Protein AF-A0A530AHG4-F1 (afdb_monomer_lite)

Radius of gyration: 16.3 Å; chains: 1; bounding box: 35×21×44 Å

Foldseek 3Di:
DVCVLVPVDDDDDFQLVCVVRPVDDDDPPDDDDADDDDDDDDPVCVVPPVVVVVVVVVVVVCVVVVVSGD

Secondary structure (DSSP, 8-state):
-HHHHTTS------HHHHTT-TT----TTS------------GGGTT-HHHHHHHHHHHHHHHHTGGG--

pLDDT: mean 94.91, std 2.85, range [84.69, 98.44]

Sequence (70 aa):
AEAVRSGAGIGILHTFVAHSMPELVPVDIVAPIRRAYWLVYHESVRPLRRVQLVANFITKAVEREKGLFV

Structure (mmCIF, N/CA/C/O backbone):
data_AF-A0A530AHG4-F1
#
_entry.id   AF-A0A530AHG4-F1
#
loop_
_atom_site.group_PDB
_atom_site.id
_atom_site.type_symbol
_atom_site.label_atom_id
_atom_site.label_alt_id
_atom_site.label_comp_id
_atom_site.label_asym_id
_atom_site.label_entity_id
_atom_site.label_seq_id
_atom_site.pdbx_PDB_ins_code
_atom_site.Cartn_x
_atom_site.Cartn_y
_atom_site.Cartn_z
_atom_site.occupancy
_atom_site.B_iso_or_equiv
_atom_site.auth_seq_id
_atom_site.auth_comp_id
_atom_site.auth_asym_id
_atom_site.auth_atom_id
_atom_site.pdbx_PDB_model_num
ATOM 1 N N . ALA A 1 1 ? 2.595 7.088 -11.945 1.00 91.19 1 ALA A N 1
ATOM 2 C CA . ALA A 1 1 ? 2.591 5.936 -12.866 1.00 91.19 1 ALA A CA 1
ATOM 3 C C . ALA A 1 1 ? 2.165 6.341 -14.276 1.00 91.19 1 ALA A C 1
ATOM 5 O O . ALA A 1 1 ? 2.850 5.944 -15.202 1.00 91.19 1 ALA A O 1
ATOM 6 N N . GLU A 1 2 ? 1.137 7.186 -14.451 1.00 95.94 2 GLU A N 1
ATOM 7 C CA . GLU A 1 2 ? 0.617 7.541 -15.787 1.00 95.94 2 GLU A CA 1
ATOM 8 C C . GLU A 1 2 ? 1.666 8.082 -16.774 1.00 95.94 2 GLU A C 1
ATOM 10 O O . GLU A 1 2 ? 1.696 7.648 -17.911 1.00 95.94 2 GLU A O 1
ATOM 15 N N . ALA A 1 3 ? 2.599 8.942 -16.349 1.00 96.81 3 ALA A N 1
ATOM 16 C CA . ALA A 1 3 ? 3.669 9.408 -17.242 1.00 96.81 3 ALA A CA 1
ATOM 17 C C . ALA A 1 3 ? 4.534 8.253 -17.796 1.00 96.81 3 ALA A C 1
ATOM 19 O O . ALA A 1 3 ? 4.844 8.228 -18.983 1.00 96.81 3 ALA A O 1
ATOM 20 N N . VAL A 1 4 ? 4.882 7.277 -16.950 1.00 96.94 4 VAL A N 1
ATOM 21 C CA . VAL A 1 4 ? 5.637 6.073 -17.351 1.00 96.94 4 VAL A CA 1
ATOM 22 C C . VAL A 1 4 ? 4.784 5.206 -18.277 1.00 96.94 4 VAL A C 1
ATOM 24 O O . VAL A 1 4 ? 5.245 4.791 -19.334 1.00 96.94 4 VAL A O 1
ATOM 27 N N . ARG A 1 5 ? 3.516 4.999 -17.911 1.00 96.38 5 ARG A N 1
ATOM 28 C CA . ARG A 1 5 ? 2.535 4.234 -18.688 1.00 96.38 5 ARG A CA 1
ATOM 29 C C . ARG A 1 5 ? 2.315 4.807 -20.092 1.00 96.38 5 ARG A C 1
ATOM 31 O O . ARG A 1 5 ? 2.237 4.050 -21.050 1.00 96.38 5 ARG A O 1
ATOM 38 N N . SER A 1 6 ? 2.302 6.131 -20.223 1.00 96.50 6 SER A N 1
ATOM 39 C CA . SER A 1 6 ? 2.176 6.849 -21.498 1.00 96.50 6 SER A CA 1
ATOM 40 C C . SER A 1 6 ? 3.491 6.977 -22.278 1.00 96.50 6 SER A C 1
ATOM 42 O O . SER A 1 6 ? 3.538 7.697 -23.272 1.00 96.50 6 SER A O 1
ATOM 44 N N . GLY A 1 7 ? 4.570 6.317 -21.845 1.00 95.75 7 GLY A N 1
ATOM 45 C CA . GLY A 1 7 ? 5.835 6.268 -22.581 1.00 95.75 7 GLY A CA 1
ATOM 46 C C . GLY A 1 7 ? 6.758 7.475 -22.388 1.00 95.75 7 GLY A C 1
ATOM 47 O O . GLY A 1 7 ? 7.685 7.653 -23.172 1.00 95.75 7 GLY A O 1
ATOM 48 N N . ALA A 1 8 ? 6.566 8.292 -21.346 1.00 97.06 8 ALA A N 1
ATOM 49 C CA . ALA A 1 8 ? 7.449 9.434 -21.069 1.00 97.06 8 ALA A CA 1
ATOM 50 C C . ALA A 1 8 ? 8.845 9.031 -20.541 1.00 97.06 8 ALA A C 1
ATOM 52 O O . ALA A 1 8 ? 9.701 9.894 -20.355 1.00 97.06 8 AL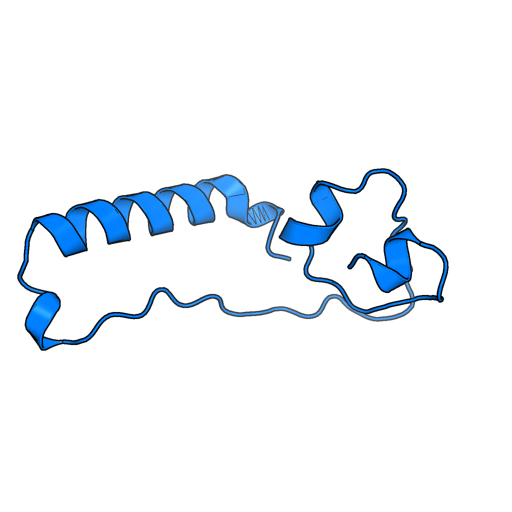A A O 1
ATOM 53 N N . GLY A 1 9 ? 9.078 7.740 -20.276 1.00 95.38 9 GLY A N 1
ATOM 54 C CA . GLY A 1 9 ? 10.359 7.197 -19.823 1.00 95.38 9 GLY A CA 1
ATOM 55 C C . GLY A 1 9 ? 10.214 6.162 -18.706 1.00 95.38 9 GLY A C 1
ATOM 56 O O . GLY A 1 9 ? 9.136 5.614 -18.485 1.00 95.38 9 GLY A O 1
ATOM 57 N N . ILE A 1 10 ? 11.315 5.906 -17.992 1.00 95.44 10 ILE A N 1
ATOM 58 C CA . ILE A 1 10 ? 11.388 4.982 -16.845 1.00 95.44 10 ILE A CA 1
ATOM 59 C C . ILE A 1 10 ? 11.104 5.754 -15.549 1.00 95.44 10 ILE A C 1
ATOM 61 O O . ILE A 1 10 ? 11.519 6.902 -15.401 1.00 95.44 10 ILE A O 1
ATOM 65 N N . GLY A 1 11 ? 10.431 5.125 -14.581 1.00 94.38 11 GLY A N 1
ATOM 66 C CA . GLY A 1 11 ? 10.200 5.722 -13.266 1.00 94.38 11 GLY A CA 1
ATOM 67 C C . GLY A 1 11 ? 10.184 4.700 -12.136 1.00 94.38 11 GLY A C 1
ATOM 68 O O . GLY A 1 11 ? 9.871 3.530 -12.339 1.00 94.38 11 GLY A O 1
ATOM 69 N N . ILE A 1 12 ? 10.495 5.164 -10.924 1.00 94.06 12 ILE A N 1
ATOM 70 C CA . ILE A 1 12 ? 10.346 4.376 -9.698 1.00 94.06 12 ILE A CA 1
ATOM 71 C C . ILE A 1 12 ? 8.882 4.462 -9.276 1.00 94.06 12 ILE A C 1
ATOM 73 O O . ILE A 1 12 ? 8.381 5.538 -8.944 1.00 94.06 12 ILE A O 1
ATOM 77 N N . LEU A 1 13 ? 8.192 3.329 -9.306 1.00 94.62 13 LEU A N 1
ATOM 78 C CA . LEU A 1 13 ? 6.776 3.231 -8.983 1.00 94.62 13 LEU A CA 1
ATOM 79 C C . LEU A 1 13 ? 6.579 2.321 -7.778 1.00 94.62 13 LEU A C 1
ATOM 81 O O . LEU A 1 13 ? 7.356 1.400 -7.542 1.00 94.62 13 LEU A O 1
ATOM 85 N N . HIS A 1 14 ? 5.505 2.564 -7.034 1.00 94.56 14 HIS A N 1
ATOM 86 C CA . HIS A 1 14 ? 5.056 1.603 -6.042 1.00 94.56 14 HIS A CA 1
ATOM 87 C C . HIS A 1 14 ? 4.545 0.344 -6.747 1.00 94.56 14 HIS A C 1
ATOM 89 O O . HIS A 1 14 ? 3.709 0.431 -7.650 1.00 94.56 14 HIS A O 1
ATOM 95 N N . THR A 1 15 ? 5.021 -0.815 -6.306 1.00 94.00 15 THR A N 1
ATOM 96 C CA . THR A 1 15 ? 4.689 -2.139 -6.849 1.00 94.00 15 THR A CA 1
ATOM 97 C C . THR A 1 15 ? 3.181 -2.397 -6.864 1.00 94.00 15 THR A C 1
ATOM 99 O O . THR A 1 15 ? 2.647 -2.795 -7.895 1.00 94.00 15 THR A O 1
ATOM 102 N N . PHE A 1 16 ? 2.460 -2.025 -5.802 1.00 94.25 16 PHE A N 1
ATOM 103 C CA . PHE A 1 16 ? 0.999 -2.169 -5.738 1.00 94.25 16 PHE A CA 1
ATOM 104 C C . PHE A 1 16 ? 0.239 -1.291 -6.750 1.00 94.25 16 PHE A C 1
ATOM 106 O O . PHE A 1 16 ? -0.885 -1.621 -7.116 1.00 94.25 16 PHE A O 1
ATOM 113 N N . VAL A 1 17 ? 0.829 -0.178 -7.211 1.00 94.69 17 VAL A N 1
ATOM 114 C CA . VAL A 1 17 ? 0.250 0.660 -8.278 1.00 94.69 17 VAL A CA 1
ATOM 115 C C . VAL A 1 17 ? 0.582 0.077 -9.644 1.00 94.69 17 VAL A C 1
ATOM 117 O O . VAL A 1 17 ? -0.286 0.001 -10.503 1.00 94.69 17 VAL A O 1
ATOM 120 N N . ALA A 1 18 ? 1.837 -0.325 -9.852 1.00 95.19 18 ALA A N 1
ATOM 121 C CA . ALA A 1 18 ? 2.284 -0.882 -11.125 1.00 95.19 18 ALA A CA 1
ATOM 122 C C . ALA A 1 18 ? 1.631 -2.241 -11.430 1.00 95.19 18 ALA A C 1
ATOM 124 O O . ALA A 1 18 ? 1.435 -2.568 -12.593 1.00 95.19 18 ALA A O 1
ATOM 125 N N . HIS A 1 19 ? 1.236 -3.001 -10.404 1.00 93.81 19 HIS A N 1
ATOM 126 C CA . HIS A 1 19 ? 0.585 -4.304 -10.552 1.00 93.81 19 HIS A CA 1
ATOM 127 C C . HIS A 1 19 ? -0.699 -4.268 -11.402 1.00 93.81 19 HIS A C 1
ATOM 129 O O . HIS A 1 19 ? -1.019 -5.255 -12.058 1.00 93.81 19 HIS A O 1
ATOM 135 N N . SER A 1 20 ? -1.426 -3.145 -11.428 1.00 94.69 20 SER A N 1
ATOM 136 C CA . SER A 1 20 ? -2.637 -2.990 -12.249 1.00 94.69 20 SER A CA 1
ATOM 137 C C . SER A 1 20 ? -2.368 -2.518 -13.685 1.00 94.69 20 SER A C 1
ATOM 139 O O . SER A 1 20 ? -3.317 -2.300 -14.436 1.00 94.69 20 SER A O 1
ATOM 141 N N . MET A 1 21 ? -1.099 -2.352 -14.067 1.00 96.31 21 MET A N 1
ATOM 142 C CA . MET A 1 21 ? -0.664 -1.822 -15.362 1.00 96.31 21 MET A CA 1
ATOM 143 C C . MET A 1 21 ? 0.192 -2.879 -16.083 1.00 96.31 21 MET A C 1
ATOM 145 O O . MET A 1 21 ? 1.422 -2.808 -16.019 1.00 96.31 21 MET A O 1
ATOM 149 N N . PRO A 1 22 ? -0.427 -3.894 -16.722 1.00 94.31 22 PRO A N 1
ATOM 150 C CA . PRO A 1 22 ? 0.281 -5.026 -17.335 1.00 94.31 22 PRO A CA 1
ATOM 151 C C . PRO A 1 22 ? 1.247 -4.633 -18.466 1.00 94.31 22 PRO A C 1
ATOM 153 O O . PRO A 1 22 ? 2.120 -5.414 -18.829 1.00 94.31 22 PRO A O 1
ATOM 156 N N . GLU A 1 23 ? 1.096 -3.436 -19.029 1.00 94.56 23 GLU A N 1
ATOM 157 C CA . GLU A 1 23 ? 1.993 -2.846 -20.022 1.00 94.56 23 GLU A CA 1
ATOM 158 C C . GLU A 1 23 ? 3.328 -2.359 -19.436 1.00 94.56 23 GLU A C 1
ATOM 160 O O . GLU A 1 23 ? 4.270 -2.099 -20.186 1.00 94.56 23 GLU A O 1
ATOM 165 N N . LEU A 1 24 ? 3.430 -2.221 -18.111 1.00 95.94 24 LEU A N 1
ATOM 166 C CA . LEU A 1 24 ? 4.672 -1.840 -17.451 1.00 95.94 24 LEU A CA 1
ATOM 167 C C . LEU A 1 24 ? 5.557 -3.063 -17.227 1.00 95.94 24 LEU A C 1
ATOM 169 O O . LEU A 1 24 ? 5.129 -4.076 -16.679 1.00 95.94 24 LEU A O 1
ATOM 173 N N . VAL A 1 25 ? 6.832 -2.929 -17.587 1.00 94.06 25 VAL A N 1
ATOM 174 C CA . VAL A 1 25 ? 7.844 -3.970 -17.387 1.00 94.06 25 VAL A CA 1
ATOM 175 C C . VAL A 1 25 ? 8.845 -3.547 -16.304 1.00 94.06 25 VAL A C 1
ATOM 177 O O . VAL A 1 25 ? 9.315 -2.405 -16.323 1.00 94.06 25 VAL A O 1
ATOM 180 N N . PRO A 1 26 ? 9.189 -4.425 -15.343 1.00 93.12 26 PRO A N 1
ATOM 181 C CA . PRO A 1 26 ? 10.236 -4.139 -14.368 1.00 93.12 26 PRO A CA 1
ATOM 182 C C . PRO A 1 26 ? 11.605 -3.969 -15.039 1.00 93.12 26 PRO A C 1
ATOM 184 O O . PRO A 1 26 ? 11.964 -4.738 -15.928 1.00 93.12 26 PRO A O 1
ATOM 187 N N . VAL A 1 27 ? 12.388 -2.991 -14.575 1.00 93.50 27 VAL A N 1
ATOM 188 C CA . VAL A 1 27 ? 13.772 -2.768 -15.022 1.00 93.50 27 VAL A CA 1
ATOM 189 C C . VAL A 1 27 ? 14.723 -3.145 -13.888 1.00 93.50 27 VAL A C 1
ATOM 191 O O . VAL A 1 27 ? 14.787 -2.449 -12.874 1.00 93.50 27 VAL A O 1
ATOM 194 N N . ASP A 1 28 ? 15.466 -4.238 -14.059 1.00 91.00 28 ASP A N 1
ATOM 195 C CA . ASP A 1 28 ? 16.383 -4.782 -13.047 1.00 91.00 28 ASP A CA 1
ATOM 196 C C . ASP A 1 28 ? 17.750 -4.077 -13.078 1.00 91.00 28 ASP A C 1
ATOM 198 O O . ASP A 1 28 ? 18.764 -4.631 -13.497 1.00 91.00 28 ASP A O 1
ATOM 202 N N . ILE A 1 29 ? 17.754 -2.792 -12.715 1.00 92.50 29 ILE A N 1
ATOM 203 C CA . ILE A 1 29 ? 18.970 -1.959 -12.668 1.00 92.50 29 ILE A CA 1
ATOM 204 C C . ILE A 1 29 ? 19.301 -1.461 -11.257 1.00 92.50 29 ILE A C 1
ATOM 206 O O . ILE A 1 29 ? 20.414 -1.008 -10.997 1.00 92.50 29 ILE A O 1
ATOM 210 N N . VAL A 1 30 ? 18.342 -1.545 -10.333 1.00 88.94 30 VAL A N 1
ATOM 211 C CA . VAL A 1 30 ? 18.490 -1.133 -8.934 1.00 88.94 30 VAL A CA 1
ATOM 212 C C . VAL A 1 30 ? 17.777 -2.115 -8.015 1.00 88.94 30 VAL A C 1
ATOM 214 O O . VAL A 1 30 ? 16.729 -2.658 -8.358 1.00 88.94 30 VAL A O 1
ATOM 217 N N . ALA A 1 31 ? 18.328 -2.305 -6.816 1.00 89.81 31 ALA A N 1
ATOM 218 C CA . ALA A 1 31 ? 17.691 -3.126 -5.797 1.00 89.81 31 ALA A CA 1
ATOM 219 C C . ALA A 1 31 ? 16.296 -2.573 -5.418 1.00 89.81 31 ALA A C 1
ATOM 221 O O . ALA A 1 31 ? 16.116 -1.348 -5.383 1.00 89.81 31 ALA A O 1
ATOM 222 N N . PRO A 1 32 ? 15.324 -3.443 -5.073 1.00 87.94 32 PRO A N 1
ATOM 223 C CA . PRO A 1 32 ? 13.994 -3.014 -4.657 1.00 87.94 32 PRO A CA 1
ATOM 224 C C . PRO A 1 32 ? 14.036 -2.080 -3.453 1.00 87.94 32 PRO A C 1
ATOM 226 O O . PRO A 1 32 ? 14.763 -2.302 -2.478 1.00 87.94 32 PRO A O 1
ATOM 229 N N . ILE A 1 33 ? 13.205 -1.044 -3.505 1.00 90.62 33 ILE A N 1
ATOM 230 C CA . ILE A 1 33 ? 13.140 -0.053 -2.447 1.00 90.62 33 ILE A CA 1
ATOM 231 C C . ILE A 1 33 ? 12.002 -0.396 -1.486 1.00 90.62 33 ILE A C 1
ATOM 233 O O . ILE A 1 33 ? 10.839 -0.104 -1.754 1.00 90.62 33 ILE A O 1
ATOM 237 N N . ARG A 1 34 ? 12.359 -0.902 -0.303 1.00 89.62 34 ARG A N 1
ATOM 238 C CA . ARG A 1 34 ? 11.377 -1.216 0.738 1.00 89.62 34 ARG A CA 1
ATOM 239 C C . ARG A 1 34 ? 10.772 0.053 1.343 1.00 89.62 34 ARG A C 1
ATOM 241 O O . ARG A 1 34 ? 11.471 1.029 1.641 1.00 89.62 34 ARG A O 1
ATOM 248 N N . ARG A 1 35 ? 9.455 0.033 1.541 1.00 89.94 35 ARG A N 1
ATOM 249 C CA . ARG A 1 35 ? 8.670 1.131 2.123 1.00 89.94 35 ARG A CA 1
ATOM 250 C C . ARG A 1 35 ? 7.834 0.630 3.291 1.00 89.94 35 ARG A C 1
ATOM 252 O O . ARG A 1 35 ? 7.385 -0.509 3.293 1.00 89.94 35 ARG A O 1
ATOM 259 N N . ALA A 1 36 ? 7.604 1.510 4.259 1.00 91.50 36 ALA A N 1
ATOM 260 C CA . ALA A 1 36 ? 6.608 1.304 5.301 1.00 91.50 36 ALA A CA 1
ATOM 261 C C . ALA A 1 36 ? 5.343 2.096 4.946 1.00 91.50 36 ALA A C 1
ATOM 263 O O . ALA A 1 36 ? 5.431 3.279 4.609 1.00 91.50 36 ALA A O 1
ATOM 264 N N . TYR A 1 37 ? 4.183 1.449 5.039 1.00 93.12 37 TYR A N 1
ATOM 265 C CA . TYR A 1 37 ? 2.878 2.075 4.842 1.00 93.12 37 TYR A CA 1
ATOM 266 C C . TYR A 1 37 ? 2.172 2.164 6.188 1.00 93.12 37 TYR A C 1
ATOM 268 O O . TYR A 1 37 ? 2.040 1.166 6.893 1.00 93.12 37 TYR A O 1
ATOM 276 N N . TRP A 1 38 ? 1.730 3.366 6.545 1.00 95.31 38 TRP A N 1
ATOM 277 C CA . TRP A 1 38 ? 1.141 3.644 7.849 1.00 95.31 38 TRP A CA 1
ATOM 278 C C . TRP A 1 38 ? -0.315 4.049 7.687 1.00 95.31 38 TRP A C 1
ATOM 280 O O . TRP A 1 38 ? -0.631 4.964 6.927 1.00 95.31 38 TRP A O 1
ATOM 290 N N . LEU A 1 39 ? -1.197 3.399 8.442 1.00 96.31 39 LEU A N 1
ATOM 291 C CA . LEU A 1 39 ? -2.551 3.888 8.641 1.00 96.31 39 LEU A CA 1
ATOM 292 C C . LEU A 1 39 ? -2.556 4.825 9.850 1.00 96.31 39 LEU A C 1
ATOM 294 O O . LEU A 1 39 ? -2.297 4.394 10.972 1.00 96.31 39 LEU A O 1
ATOM 298 N N . VAL A 1 40 ? -2.844 6.103 9.612 1.00 96.94 40 VAL A N 1
ATOM 299 C CA . VAL A 1 40 ? -2.759 7.156 10.630 1.00 96.94 40 VAL A CA 1
ATOM 300 C C . VAL A 1 40 ? -4.152 7.668 10.978 1.00 96.94 40 VAL A C 1
ATOM 302 O O . VAL A 1 40 ? -4.969 7.944 10.102 1.00 96.94 40 VAL A O 1
ATOM 305 N N . TYR A 1 41 ? -4.414 7.822 12.272 1.00 96.50 41 TYR A N 1
ATOM 306 C CA . TYR A 1 41 ? -5.586 8.497 12.818 1.00 96.50 41 TYR A CA 1
ATOM 307 C C . TYR A 1 41 ? -5.195 9.201 14.121 1.00 96.50 41 TYR A C 1
ATOM 309 O O . TYR A 1 41 ? -4.211 8.838 14.762 1.00 96.50 41 TYR A O 1
ATOM 317 N N . HIS A 1 42 ? -5.947 10.232 14.507 1.00 97.19 42 HIS A N 1
ATOM 318 C CA . HIS A 1 42 ? -5.666 10.986 15.728 1.00 97.19 42 HIS A CA 1
ATOM 319 C C . HIS A 1 42 ? -5.937 10.138 16.985 1.00 97.19 42 HIS A C 1
ATOM 321 O O . HIS A 1 42 ? -6.921 9.398 17.032 1.00 97.19 42 HIS A O 1
ATOM 327 N N . GLU A 1 43 ? -5.123 10.276 18.036 1.00 96.62 43 GLU A N 1
ATOM 328 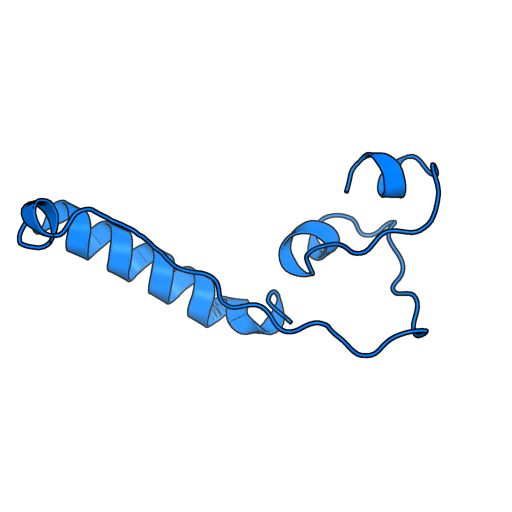C CA . GLU A 1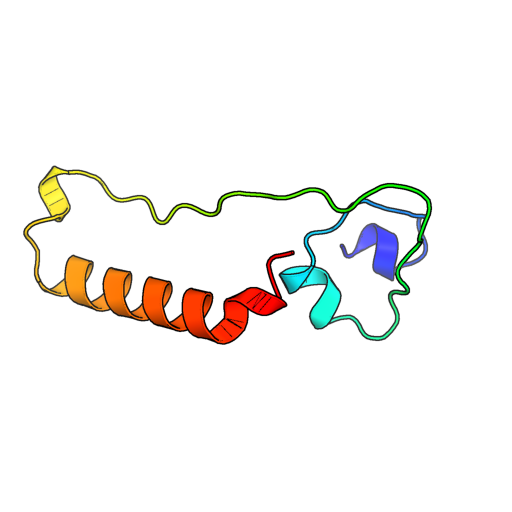 43 ? -5.255 9.446 19.249 1.00 96.62 43 GLU A CA 1
ATOM 329 C C . GLU A 1 43 ? -6.652 9.561 19.883 1.00 96.62 43 GLU A C 1
ATOM 331 O O . GLU A 1 43 ? -7.218 8.565 20.327 1.00 96.62 43 GLU A O 1
ATOM 336 N N . SER A 1 44 ? -7.278 10.744 19.833 1.00 98.06 44 SER A N 1
ATOM 337 C CA . SER A 1 44 ? -8.629 10.945 20.388 1.00 98.06 44 SER A CA 1
ATOM 338 C C . SER A 1 44 ? -9.711 10.079 19.736 1.00 98.06 44 SER A C 1
ATOM 340 O O . SER A 1 44 ? -10.745 9.832 20.356 1.00 98.06 44 SER A O 1
ATOM 342 N N . VAL A 1 45 ? -9.501 9.604 18.501 1.00 97.38 45 VAL A N 1
ATOM 343 C CA . VAL A 1 45 ? -10.473 8.755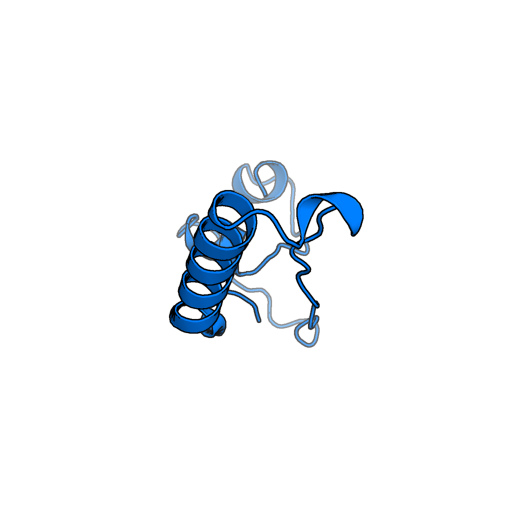 17.798 1.00 97.38 45 VAL A CA 1
ATOM 344 C C . VAL A 1 45 ? -10.171 7.263 17.933 1.00 97.38 45 VAL A C 1
ATOM 346 O O . VAL A 1 45 ? -11.014 6.439 17.574 1.00 97.38 45 VAL A O 1
ATOM 349 N N . ARG A 1 46 ? -9.021 6.896 18.511 1.00 94.44 46 ARG A N 1
ATOM 350 C CA . ARG A 1 46 ? -8.616 5.505 18.755 1.00 94.44 46 ARG A CA 1
ATOM 351 C C . ARG A 1 46 ? -9.629 4.687 19.574 1.00 94.44 46 ARG A C 1
ATOM 353 O O . ARG A 1 46 ? -9.805 3.513 19.243 1.00 94.44 46 ARG A O 1
ATOM 360 N N . PRO A 1 47 ? -10.327 5.231 20.596 1.00 96.94 47 PRO A N 1
ATOM 361 C CA . PRO A 1 47 ? -11.311 4.460 21.365 1.00 96.94 47 PRO A CA 1
ATOM 362 C C . PRO A 1 47 ? -12.611 4.176 20.599 1.00 96.94 47 PRO A C 1
ATOM 364 O O . PRO A 1 47 ? -13.417 3.346 21.022 1.00 96.94 47 PRO A O 1
ATOM 367 N N . LEU A 1 48 ? -12.860 4.867 19.480 1.00 98.44 48 LEU A N 1
ATOM 368 C CA . LEU A 1 48 ? -14.107 4.723 18.738 1.00 98.44 48 LEU A CA 1
ATOM 369 C C . LEU A 1 48 ? -14.126 3.379 18.004 1.00 98.44 48 LEU A C 1
ATOM 371 O O . LEU A 1 48 ? -13.363 3.161 17.063 1.00 98.44 48 LEU A O 1
ATOM 375 N N . ARG A 1 49 ? -15.068 2.498 18.367 1.00 98.12 49 ARG A N 1
ATOM 376 C CA . ARG A 1 49 ? -15.205 1.158 17.760 1.00 98.12 49 ARG A CA 1
ATOM 377 C C . ARG A 1 49 ? -15.237 1.185 16.232 1.00 98.12 49 ARG A C 1
ATOM 379 O O . ARG A 1 49 ? -14.594 0.360 15.597 1.00 98.12 49 ARG A O 1
ATOM 386 N N . ARG A 1 50 ? -15.934 2.155 15.631 1.00 97.94 50 ARG A N 1
ATOM 387 C CA . ARG A 1 50 ? -15.996 2.302 14.165 1.00 97.94 50 ARG A CA 1
ATOM 388 C C . ARG A 1 50 ? -14.623 2.541 13.526 1.00 97.94 50 ARG A C 1
ATOM 390 O O . ARG A 1 50 ? -14.361 2.007 12.456 1.00 97.94 50 ARG A O 1
ATOM 397 N N . VAL A 1 51 ? -13.744 3.297 14.192 1.00 98.19 51 VAL A N 1
ATOM 398 C CA . VAL A 1 51 ? -12.383 3.571 13.707 1.00 98.19 51 VAL A CA 1
ATOM 399 C C . VAL A 1 51 ? -11.549 2.302 13.791 1.00 98.19 51 VAL A C 1
ATOM 401 O O . VAL A 1 51 ? -10.932 1.918 12.805 1.00 98.19 51 VAL A O 1
ATOM 404 N N . GLN A 1 52 ? -11.604 1.599 14.924 1.00 97.88 52 GLN A N 1
ATOM 405 C CA . GLN A 1 52 ? -10.898 0.328 15.098 1.00 97.88 52 GLN A CA 1
ATOM 406 C C . GLN A 1 52 ? -11.343 -0.725 14.077 1.00 97.88 52 GLN A C 1
ATOM 408 O O . GLN A 1 52 ? -10.506 -1.428 13.521 1.00 97.88 52 GLN A O 1
ATOM 413 N N . LEU A 1 53 ? -12.648 -0.825 13.802 1.00 98.38 53 LEU A N 1
ATOM 414 C CA . LEU A 1 53 ? -13.191 -1.775 12.829 1.00 98.38 53 LEU A CA 1
ATOM 415 C C . LEU A 1 53 ? -12.638 -1.532 11.423 1.00 98.38 53 LEU A C 1
ATOM 417 O O . LEU A 1 53 ? -12.125 -2.463 10.803 1.00 98.38 53 LEU A O 1
ATOM 421 N N . VAL A 1 54 ? -12.701 -0.289 10.940 1.00 98.19 54 VAL A N 1
ATOM 422 C CA . VAL A 1 54 ? -12.190 0.066 9.609 1.00 98.19 54 VAL A CA 1
ATOM 423 C C . VAL A 1 54 ? -10.671 -0.071 9.556 1.00 98.19 54 VAL A C 1
ATOM 425 O O . VAL A 1 54 ? -10.149 -0.648 8.606 1.00 98.19 54 VAL A O 1
ATOM 428 N N . ALA A 1 55 ? -9.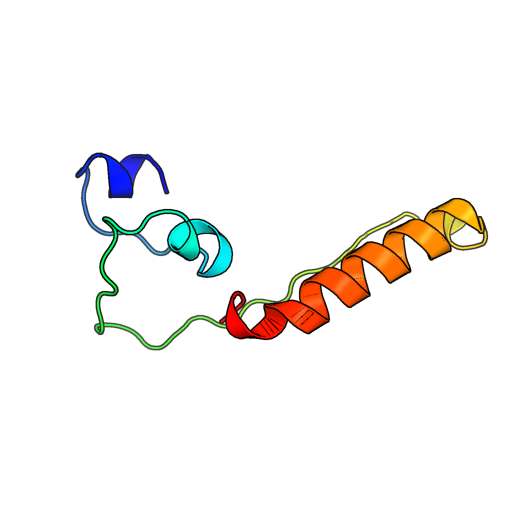958 0.380 10.591 1.00 98.12 55 ALA A N 1
ATOM 429 C CA . ALA A 1 55 ? -8.507 0.263 10.646 1.00 98.12 55 ALA A CA 1
ATOM 430 C C . ALA A 1 55 ? -8.052 -1.198 10.594 1.00 98.12 55 ALA A C 1
ATOM 432 O O . ALA A 1 55 ? -7.220 -1.557 9.766 1.00 98.12 55 ALA A O 1
ATOM 433 N N . ASN A 1 56 ? -8.669 -2.066 11.397 1.00 97.69 56 ASN A N 1
ATOM 434 C CA . ASN A 1 56 ? -8.382 -3.496 11.381 1.00 97.69 56 ASN A CA 1
ATOM 435 C C . ASN A 1 56 ? -8.722 -4.140 10.034 1.00 97.69 56 ASN A C 1
ATOM 437 O O . ASN A 1 56 ? -7.999 -5.029 9.588 1.00 97.69 56 ASN A O 1
ATOM 441 N N . PHE A 1 57 ? -9.812 -3.721 9.386 1.00 98.38 57 PHE A N 1
ATOM 442 C CA . PHE A 1 57 ? -10.167 -4.206 8.056 1.00 98.38 57 PHE A CA 1
ATOM 443 C C . PHE A 1 57 ? -9.096 -3.842 7.020 1.00 98.38 57 PHE A C 1
ATOM 445 O O . PHE A 1 57 ? -8.624 -4.731 6.311 1.00 98.38 57 PHE A O 1
ATOM 452 N N . ILE A 1 58 ? -8.677 -2.572 6.977 1.00 97.62 58 ILE A N 1
ATOM 453 C CA . ILE A 1 58 ? -7.640 -2.086 6.056 1.00 97.62 58 ILE A CA 1
ATOM 454 C C . ILE A 1 58 ? -6.323 -2.817 6.314 1.00 97.62 58 ILE A C 1
ATOM 456 O O . ILE A 1 58 ? -5.756 -3.378 5.38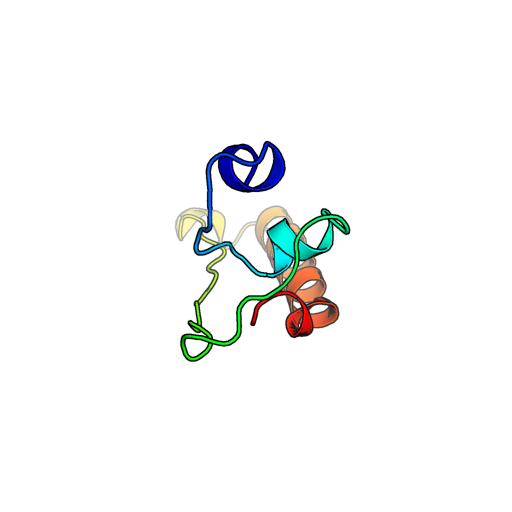0 1.00 97.62 58 ILE A O 1
ATOM 460 N N . THR A 1 59 ? -5.873 -2.893 7.571 1.00 96.94 59 THR A N 1
ATOM 461 C CA . THR A 1 59 ? -4.638 -3.604 7.930 1.00 96.94 59 THR A CA 1
ATOM 462 C C . THR A 1 59 ? -4.691 -5.058 7.473 1.00 96.94 59 THR A C 1
ATOM 464 O O . THR A 1 59 ? -3.784 -5.522 6.795 1.00 96.94 59 THR A O 1
ATOM 467 N N . LYS A 1 60 ? -5.785 -5.779 7.752 1.00 98.00 60 LYS A N 1
ATOM 468 C CA . LYS A 1 60 ? -5.936 -7.172 7.302 1.00 98.00 60 LYS A CA 1
ATOM 469 C C . LYS A 1 60 ? -5.966 -7.308 5.781 1.00 98.00 60 LYS A C 1
ATOM 471 O O . LYS A 1 60 ? -5.534 -8.337 5.273 1.00 98.00 60 LYS A O 1
ATOM 476 N N . ALA A 1 61 ? -6.519 -6.335 5.059 1.00 97.12 61 ALA A N 1
ATOM 477 C CA . ALA A 1 61 ? -6.530 -6.354 3.601 1.00 97.12 61 ALA A CA 1
ATOM 478 C C . ALA A 1 61 ? -5.117 -6.177 3.032 1.00 97.12 61 ALA A C 1
ATOM 480 O O . ALA A 1 61 ? -4.705 -6.976 2.198 1.00 97.12 61 ALA A O 1
ATOM 481 N N . VAL A 1 62 ? -4.356 -5.208 3.547 1.00 96.00 62 VAL A N 1
ATOM 482 C CA . VAL A 1 62 ? -2.964 -4.973 3.137 1.00 96.00 62 VAL A CA 1
ATOM 483 C C . VAL A 1 62 ? -2.069 -6.163 3.494 1.00 96.00 62 VAL A C 1
ATOM 485 O O . VAL A 1 62 ? -1.280 -6.594 2.663 1.00 96.00 62 VAL A O 1
ATOM 488 N N . GLU A 1 63 ? -2.236 -6.758 4.679 1.00 95.44 63 GLU A N 1
ATOM 489 C CA . GLU A 1 63 ? -1.461 -7.938 5.096 1.00 95.44 63 GLU A CA 1
ATOM 490 C C . GLU A 1 63 ? -1.688 -9.162 4.198 1.00 95.44 63 GLU A C 1
ATOM 492 O O . GLU A 1 63 ? -0.744 -9.899 3.906 1.00 95.44 63 GLU A O 1
ATOM 497 N N . ARG A 1 64 ? -2.924 -9.386 3.721 1.00 97.12 64 ARG A N 1
ATOM 498 C CA . ARG A 1 64 ? -3.204 -10.459 2.748 1.00 97.12 64 ARG A CA 1
ATOM 499 C C . ARG A 1 64 ? -2.481 -10.227 1.425 1.00 97.12 64 ARG A C 1
ATOM 501 O O . ARG A 1 64 ? -1.974 -11.175 0.839 1.00 97.12 64 ARG A O 1
ATOM 508 N N . GLU A 1 65 ? -2.397 -8.972 1.007 1.00 95.38 65 GLU A N 1
ATOM 509 C CA . GLU A 1 65 ? -1.800 -8.551 -0.259 1.00 95.38 65 GLU A CA 1
ATOM 510 C C . GLU A 1 65 ? -0.335 -8.113 -0.114 1.00 95.38 65 GLU A C 1
ATOM 512 O O . GLU A 1 65 ? 0.201 -7.450 -0.998 1.00 95.38 65 GLU A O 1
ATOM 517 N N . LYS A 1 66 ? 0.356 -8.471 0.979 1.00 92.56 66 LYS A N 1
ATOM 518 C CA . LYS A 1 66 ? 1.716 -7.979 1.286 1.00 92.56 66 LYS A CA 1
ATOM 519 C C . LYS A 1 66 ? 2.739 -8.192 0.163 1.00 92.56 66 LYS A C 1
ATOM 521 O O . LYS A 1 66 ? 3.698 -7.436 0.056 1.00 92.56 66 LYS A O 1
ATOM 526 N N . GLY A 1 67 ? 2.530 -9.204 -0.685 1.00 92.75 67 GLY A N 1
ATOM 527 C CA . GLY A 1 67 ? 3.366 -9.473 -1.859 1.00 92.75 67 GLY A CA 1
ATOM 528 C C . GLY A 1 67 ? 3.306 -8.378 -2.931 1.00 92.75 67 GLY A C 1
ATOM 529 O O . GLY A 1 67 ? 4.217 -8.286 -3.744 1.00 92.75 67 GLY A O 1
ATOM 530 N N . LEU A 1 68 ? 2.280 -7.523 -2.911 1.00 92.94 68 LEU A N 1
ATOM 531 C CA . LEU A 1 68 ? 2.158 -6.356 -3.785 1.00 92.94 68 LEU A CA 1
ATOM 532 C C . LEU A 1 68 ? 2.926 -5.132 -3.267 1.00 92.94 68 LEU A C 1
ATOM 534 O O . LEU A 1 68 ? 3.056 -4.161 -4.000 1.00 92.94 68 LEU A O 1
ATOM 538 N N . PHE A 1 69 ? 3.415 -5.141 -2.023 1.00 91.50 69 PHE A N 1
ATOM 539 C CA . PHE A 1 69 ? 4.029 -3.982 -1.358 1.00 91.50 69 PHE A CA 1
ATOM 540 C C . PHE A 1 69 ? 5.549 -4.151 -1.171 1.00 91.50 69 PHE A C 1
ATOM 542 O O . PHE A 1 69 ? 6.086 -3.844 -0.105 1.00 91.50 69 PHE A O 1
ATOM 549 N N . VAL A 1 70 ? 6.231 -4.659 -2.203 1.00 84.69 70 VAL A N 1
ATOM 550 C CA . VAL A 1 70 ? 7.689 -4.913 -2.226 1.00 84.69 70 VAL A CA 1
ATOM 551 C C . VAL A 1 70 ? 8.477 -3.666 -2.603 1.00 84.69 70 VAL A C 1
ATOM 553 O O . VAL A 1 70 ? 8.005 -2.943 -3.514 1.00 84.69 70 VAL A O 1
#